Protein AF-A0A3S1QEU7-F1 (afdb_monomer)

Solvent-accessible surface area (backbone atoms only — not comparable to full-atom values): 8377 Å² total; per-residue (Å²): 136,81,83,83,72,54,70,70,58,54,50,52,51,48,52,54,50,49,54,54,52,62,74,67,51,87,71,79,76,73,81,62,47,95,80,63,84,65,58,86,80,62,69,66,78,58,85,74,58,100,56,30,71,58,50,49,53,40,50,53,51,44,53,53,39,52,55,50,46,58,52,30,54,55,47,24,75,80,38,66,81,37,46,61,57,35,51,56,49,51,52,53,38,50,53,38,60,70,72,40,88,47,75,68,58,53,55,53,47,54,54,24,74,76,28,67,70,51,34,57,51,49,53,54,48,50,53,52,48,52,52,53,50,53,52,49,53,53,65,75,74,106

Nearest PDB structures (foldseek):
  7d0i-assembly1_B  TM=7.596E-01  e=5.873E+00  Schizosaccharomyces pombe 972h-

Structure (mmCIF, N/CA/C/O backbone):
data_AF-A0A3S1QEU7-F1
#
_entry.id   AF-A0A3S1QEU7-F1
#
loop_
_atom_site.group_PDB
_atom_site.id
_atom_site.type_symbol
_atom_site.label_atom_id
_atom_site.label_alt_id
_atom_site.label_comp_id
_atom_site.label_asym_id
_atom_site.label_entity_id
_atom_site.label_seq_id
_atom_site.pdbx_PDB_ins_code
_atom_site.Cartn_x
_atom_site.Cartn_y
_atom_site.Cartn_z
_atom_site.occupancy
_atom_site.B_iso_or_equiv
_atom_site.auth_seq_id
_atom_site.auth_comp_id
_atom_site.auth_asym_id
_atom_site.auth_atom_id
_atom_site.pdbx_PDB_model_num
ATOM 1 N N . MET A 1 1 ? -26.121 -38.940 -27.593 1.00 45.44 1 MET A N 1
ATOM 2 C CA . MET A 1 1 ? -25.384 -37.784 -28.146 1.00 45.44 1 MET A CA 1
ATOM 3 C C . MET A 1 1 ? -24.811 -37.045 -26.955 1.00 45.44 1 MET A C 1
ATOM 5 O O . MET A 1 1 ? -25.545 -36.308 -26.312 1.00 45.44 1 MET A O 1
ATOM 9 N N . ASP A 1 2 ? -23.558 -37.316 -26.600 1.00 53.50 2 ASP A N 1
ATOM 10 C CA . ASP A 1 2 ? -22.959 -36.713 -25.407 1.00 53.50 2 ASP A CA 1
ATOM 11 C C . ASP A 1 2 ? -22.500 -35.288 -25.736 1.00 53.50 2 ASP A C 1
ATOM 13 O O . ASP A 1 2 ? -21.850 -35.079 -26.767 1.00 53.50 2 ASP A O 1
ATOM 17 N N . PRO A 1 3 ? -22.838 -34.280 -24.915 1.00 58.34 3 PRO A N 1
ATOM 18 C CA . PRO A 1 3 ? -22.441 -32.909 -25.185 1.00 58.34 3 PRO A CA 1
ATOM 19 C C . PRO A 1 3 ? -20.921 -32.780 -25.038 1.00 58.34 3 PRO A C 1
ATOM 21 O O . PRO A 1 3 ? -20.366 -32.805 -23.937 1.00 58.34 3 PRO A O 1
ATOM 24 N N . VAL A 1 4 ? -20.224 -32.619 -26.165 1.00 63.06 4 VAL A N 1
ATOM 25 C CA . VAL A 1 4 ? -18.791 -32.302 -26.197 1.00 63.06 4 VAL A CA 1
ATOM 26 C C . VAL A 1 4 ? -18.603 -30.881 -25.659 1.00 63.06 4 VAL A C 1
ATOM 28 O O . VAL A 1 4 ? -18.641 -29.896 -26.393 1.00 63.06 4 VAL A O 1
ATOM 31 N N . MET A 1 5 ? -18.441 -30.754 -24.340 1.00 57.22 5 MET A N 1
ATOM 32 C CA . MET A 1 5 ? -18.097 -29.482 -23.704 1.00 57.22 5 MET A CA 1
ATOM 33 C C . MET A 1 5 ? -16.756 -28.967 -24.242 1.00 57.22 5 MET A C 1
ATOM 35 O O . MET A 1 5 ? -15.770 -29.706 -24.292 1.00 57.22 5 MET A O 1
ATOM 39 N N . LYS A 1 6 ? -16.719 -27.681 -24.613 1.00 69.38 6 LYS A N 1
ATOM 40 C CA . LYS A 1 6 ? -15.529 -27.006 -25.150 1.00 69.38 6 LYS A CA 1
ATOM 41 C C . LYS A 1 6 ? -14.363 -27.100 -24.144 1.00 69.38 6 LYS A C 1
ATOM 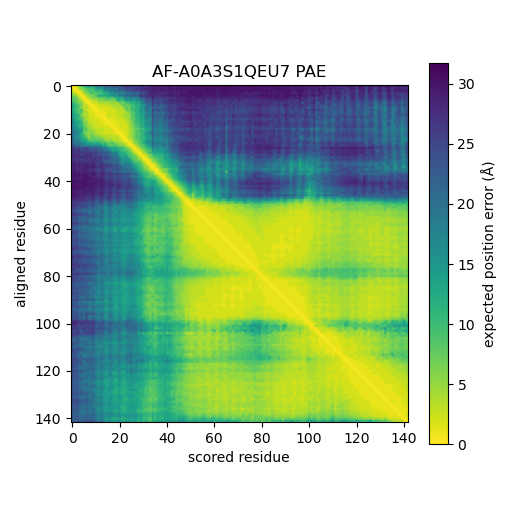43 O O . LYS A 1 6 ? -14.590 -26.904 -22.949 1.00 69.38 6 LYS A O 1
ATOM 48 N N . PRO A 1 7 ? -13.120 -27.362 -24.582 1.00 65.12 7 PRO A N 1
ATOM 49 C CA . PRO A 1 7 ? -11.979 -27.590 -23.687 1.00 65.12 7 PRO A CA 1
ATOM 50 C C . PRO A 1 7 ? -11.690 -26.414 -22.739 1.00 65.12 7 PRO A C 1
ATOM 52 O O . PRO A 1 7 ? -11.292 -26.637 -21.601 1.00 65.12 7 PRO A O 1
ATOM 55 N N . SER A 1 8 ? -11.989 -25.176 -23.146 1.00 64.12 8 SER A N 1
ATOM 56 C CA . SER A 1 8 ? -11.905 -23.985 -22.286 1.00 64.12 8 SER A CA 1
ATOM 57 C C . SER A 1 8 ? -12.893 -24.007 -21.114 1.00 64.12 8 SER A C 1
ATOM 59 O O . SER A 1 8 ? -12.561 -23.558 -20.021 1.00 64.12 8 SER A O 1
ATOM 61 N N . LEU A 1 9 ? -14.085 -24.575 -21.315 1.00 68.62 9 LEU A N 1
ATOM 62 C CA . LEU A 1 9 ? -15.104 -24.714 -20.277 1.00 68.62 9 LEU A CA 1
ATOM 63 C C . LEU A 1 9 ? -14.717 -25.799 -19.268 1.00 68.62 9 LEU A C 1
ATOM 65 O O . LEU A 1 9 ? -14.932 -25.624 -18.077 1.00 68.62 9 LEU A O 1
ATOM 69 N N . ARG A 1 10 ? -14.090 -26.887 -19.732 1.00 68.69 10 ARG A N 1
ATOM 70 C CA . ARG A 1 10 ? -13.545 -27.943 -18.863 1.00 68.69 10 ARG A CA 1
ATOM 71 C C . ARG A 1 10 ? -12.389 -27.431 -18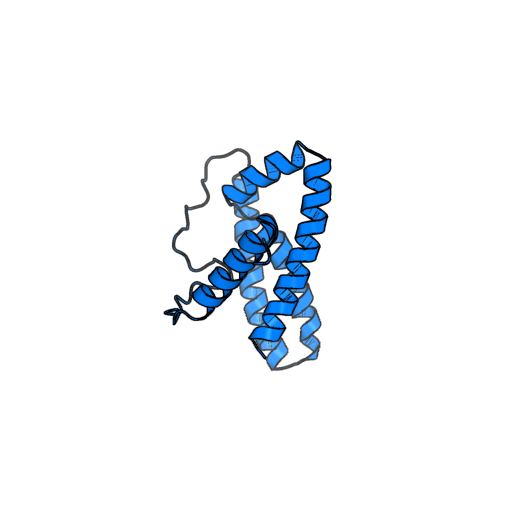.009 1.00 68.69 10 ARG A C 1
ATOM 73 O O . ARG A 1 10 ? -12.324 -27.753 -16.830 1.00 68.69 10 ARG A O 1
ATOM 80 N N . LEU A 1 11 ? -11.522 -26.602 -18.591 1.00 70.19 11 LEU A N 1
ATOM 81 C CA . LEU A 1 11 ? -10.423 -25.965 -17.870 1.00 70.19 11 LEU A CA 1
ATOM 82 C C . LEU A 1 11 ? -10.947 -24.995 -16.801 1.00 70.19 11 LEU A C 1
ATOM 84 O O . LEU A 1 11 ? -10.489 -25.032 -15.666 1.00 70.19 11 LEU A O 1
ATOM 88 N N . ALA A 1 12 ? -11.947 -24.177 -17.145 1.00 66.00 12 ALA A N 1
ATOM 89 C CA . ALA A 1 12 ? -12.581 -23.251 -16.208 1.00 66.00 12 ALA A CA 1
ATOM 90 C C . ALA A 1 12 ? -13.295 -23.981 -15.058 1.00 66.00 12 ALA A C 1
ATOM 92 O O . ALA A 1 12 ? -13.142 -23.594 -13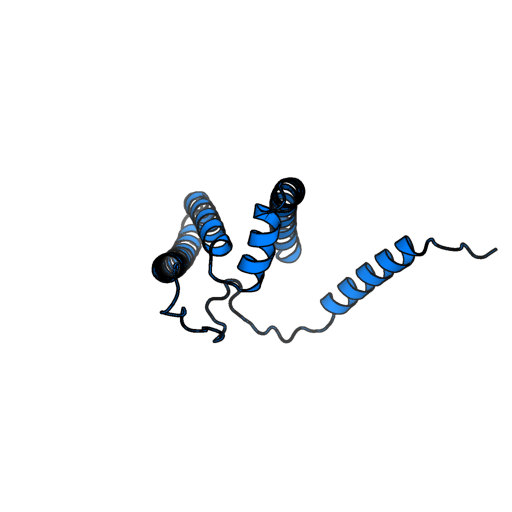.902 1.00 66.00 12 ALA A O 1
ATOM 93 N N . LEU A 1 13 ? -14.021 -25.064 -15.359 1.00 71.81 13 LEU A N 1
ATOM 94 C CA . LEU A 1 13 ? -14.678 -25.892 -14.344 1.00 71.81 13 LEU A CA 1
ATOM 95 C C . LEU A 1 13 ? -13.656 -26.612 -13.454 1.00 71.81 13 LEU A C 1
ATOM 97 O O . LEU A 1 13 ? -13.851 -26.706 -12.247 1.00 71.81 13 LEU A O 1
ATOM 101 N N . GLY A 1 14 ? -12.559 -27.090 -14.048 1.00 74.19 14 GLY A N 1
ATOM 102 C CA . GLY A 1 14 ? -11.459 -27.734 -13.333 1.00 74.19 14 GLY A CA 1
ATOM 103 C C . GLY A 1 14 ? -10.740 -26.777 -12.386 1.00 74.19 14 GLY A C 1
ATOM 104 O O . GLY A 1 14 ? -10.488 -27.142 -11.242 1.00 74.19 14 GLY A O 1
ATOM 105 N N . LEU A 1 15 ? -10.482 -25.537 -12.819 1.00 75.00 15 LEU A N 1
ATOM 106 C CA . LEU A 1 15 ? -9.950 -24.494 -11.943 1.00 75.00 15 LEU A CA 1
ATOM 107 C C . LEU A 1 15 ? -10.925 -24.178 -10.809 1.00 75.00 15 LEU A C 1
ATOM 109 O O . LEU A 1 15 ? -10.511 -24.191 -9.661 1.00 75.00 15 LEU A O 1
ATOM 113 N N . ALA A 1 16 ? -12.209 -23.961 -11.105 1.00 71.19 16 ALA A N 1
ATOM 114 C CA . ALA A 1 16 ? -13.210 -23.657 -10.083 1.00 71.19 16 ALA A CA 1
ATOM 115 C C . ALA A 1 16 ? -13.352 -24.780 -9.038 1.00 71.19 16 ALA A C 1
ATOM 117 O O . ALA A 1 16 ? -13.436 -24.503 -7.843 1.00 71.19 16 ALA A O 1
ATOM 118 N N . ALA A 1 17 ? -13.324 -26.043 -9.476 1.00 72.06 17 ALA A N 1
ATOM 119 C CA . ALA A 1 17 ? -13.351 -27.204 -8.592 1.00 72.06 17 ALA A CA 1
ATOM 120 C C . ALA A 1 17 ? -12.073 -27.316 -7.747 1.00 72.06 17 ALA A C 1
ATOM 122 O O . ALA A 1 17 ? -12.157 -27.608 -6.558 1.00 72.06 17 ALA A O 1
ATOM 123 N N . ALA A 1 18 ? -10.901 -27.039 -8.325 1.00 72.50 18 ALA A N 1
ATOM 124 C CA . ALA A 1 18 ? -9.645 -27.016 -7.582 1.00 72.50 18 ALA A CA 1
ATOM 125 C C . ALA A 1 18 ? -9.649 -25.921 -6.506 1.00 72.50 18 ALA A C 1
ATOM 127 O O . ALA A 1 18 ? -9.272 -26.193 -5.370 1.00 72.50 18 ALA A O 1
ATOM 128 N N . THR A 1 19 ? -10.143 -24.719 -6.822 1.00 68.62 19 THR A N 1
ATOM 129 C CA . THR A 1 19 ? -10.279 -23.631 -5.844 1.00 68.62 19 THR A CA 1
ATOM 130 C C . THR A 1 19 ? -11.216 -24.022 -4.703 1.00 68.62 19 THR A C 1
ATOM 132 O O . THR A 1 19 ? -10.866 -23.823 -3.546 1.00 68.62 19 THR A O 1
ATOM 135 N N . LEU A 1 20 ? -12.361 -24.641 -5.017 1.00 69.06 20 LEU A N 1
ATOM 136 C CA . LEU A 1 20 ? -13.334 -25.108 -4.025 1.00 69.06 20 LEU A CA 1
ATOM 137 C C . LEU A 1 20 ? -12.736 -26.178 -3.093 1.00 69.06 20 LEU A C 1
ATOM 139 O O . LEU A 1 20 ? -12.933 -26.138 -1.881 1.00 69.06 20 LEU A O 1
ATOM 143 N N . VAL A 1 21 ? -11.971 -27.125 -3.643 1.00 69.81 21 VAL A N 1
ATOM 144 C CA . VAL A 1 21 ? -11.304 -28.177 -2.859 1.00 69.81 21 VAL A CA 1
ATOM 145 C C . VAL A 1 21 ? -10.220 -27.589 -1.953 1.00 69.81 21 VAL A C 1
ATOM 147 O O . VAL A 1 21 ? -10.146 -27.959 -0.785 1.00 69.81 21 VAL A O 1
ATOM 150 N N . ILE A 1 22 ? -9.425 -26.639 -2.452 1.00 67.25 22 ILE A N 1
ATOM 151 C CA . ILE A 1 22 ? -8.379 -25.963 -1.669 1.00 67.25 22 ILE A CA 1
ATOM 152 C C . ILE A 1 22 ? -8.990 -25.181 -0.497 1.00 67.25 22 ILE A C 1
ATOM 154 O O . ILE A 1 22 ? -8.438 -25.212 0.596 1.00 67.25 22 ILE A O 1
ATOM 158 N N . THR A 1 23 ? -10.160 -24.557 -0.675 1.00 62.06 23 THR A N 1
ATOM 159 C CA . THR A 1 23 ? -10.853 -23.821 0.401 1.00 62.06 23 THR A CA 1
ATOM 160 C C . THR A 1 23 ? -11.503 -24.705 1.472 1.00 62.06 23 THR A C 1
ATOM 162 O O . THR A 1 23 ? -11.939 -24.187 2.496 1.00 62.06 23 THR A O 1
ATOM 165 N N . HIS A 1 24 ? -11.597 -26.022 1.250 1.00 57.34 24 HIS A N 1
ATOM 166 C CA . HIS A 1 24 ? -12.222 -26.973 2.179 1.00 57.34 24 HIS A CA 1
ATOM 167 C C . HIS A 1 24 ? -11.238 -27.957 2.823 1.00 57.34 24 HIS A C 1
ATOM 169 O O . HIS A 1 24 ? -11.653 -28.801 3.620 1.00 57.34 24 HIS A O 1
ATOM 175 N N . LEU A 1 25 ? -9.940 -27.855 2.522 1.00 59.72 25 LEU A N 1
ATOM 176 C CA . LEU A 1 25 ? -8.928 -28.498 3.353 1.00 59.72 25 LEU A CA 1
ATOM 177 C C . LEU A 1 25 ? -8.888 -27.746 4.694 1.00 59.72 25 LEU A C 1
ATOM 179 O O . LEU A 1 25 ? -8.849 -26.516 4.678 1.00 59.72 25 LEU A O 1
ATOM 183 N N . PRO A 1 26 ? -8.944 -28.432 5.852 1.00 51.84 26 PRO A N 1
ATOM 184 C CA . PRO A 1 26 ? -8.800 -27.778 7.145 1.00 51.84 26 PRO A CA 1
ATOM 185 C C . PRO A 1 26 ? -7.394 -27.183 7.219 1.00 51.84 26 PRO A C 1
ATOM 187 O O . PRO A 1 26 ? -6.415 -27.879 7.483 1.00 51.84 26 PRO A O 1
ATOM 190 N N . ASP A 1 27 ? -7.299 -25.895 6.911 1.00 52.00 27 ASP A N 1
ATOM 191 C CA . ASP A 1 27 ? -6.067 -25.135 6.978 1.00 52.00 27 ASP A CA 1
ATOM 192 C C . ASP A 1 27 ? -5.664 -25.074 8.456 1.00 52.00 27 ASP A C 1
ATOM 194 O O . ASP A 1 27 ? -6.374 -24.510 9.297 1.00 52.00 27 ASP A O 1
ATOM 198 N N . VAL A 1 28 ? -4.545 -25.713 8.807 1.00 50.47 28 VAL A N 1
ATOM 199 C CA . VAL A 1 28 ? -3.836 -25.393 10.046 1.00 50.47 28 VAL A CA 1
ATOM 200 C C . VAL A 1 28 ? -3.397 -23.959 9.849 1.00 50.47 28 VAL A C 1
ATOM 202 O O . VAL A 1 28 ? -2.345 -23.739 9.258 1.00 50.47 28 VAL A O 1
ATOM 205 N N . ALA A 1 29 ? -4.233 -23.017 10.287 1.00 47.62 29 ALA A N 1
ATOM 206 C CA . ALA A 1 29 ? -4.024 -21.590 10.156 1.00 47.62 29 ALA A CA 1
ATOM 207 C C . ALA A 1 29 ? -2.638 -21.237 10.702 1.00 47.62 29 ALA A C 1
ATOM 209 O O . ALA A 1 29 ? -2.450 -20.980 11.893 1.00 47.62 29 ALA A O 1
ATOM 210 N N . HIS A 1 30 ? -1.642 -21.254 9.821 1.00 50.84 30 HIS A N 1
ATOM 211 C CA . HIS A 1 30 ? -0.358 -20.651 10.075 1.00 50.84 30 HIS A CA 1
ATOM 212 C C . HIS A 1 30 ? -0.688 -19.173 10.078 1.00 50.84 30 HIS A C 1
ATOM 214 O O . HIS A 1 30 ? -0.866 -18.568 9.024 1.00 50.84 30 HIS A O 1
ATOM 220 N N . ALA A 1 31 ? -0.873 -18.617 11.275 1.00 42.75 31 ALA A N 1
ATOM 221 C CA . ALA A 1 31 ? -1.084 -17.198 11.501 1.00 42.75 31 ALA A CA 1
ATOM 222 C C . ALA A 1 31 ? 0.198 -16.434 11.131 1.00 42.75 31 ALA A C 1
ATOM 224 O O . ALA A 1 31 ? 0.859 -15.822 11.966 1.00 42.75 31 ALA A O 1
ATOM 225 N N . GLN A 1 32 ? 0.593 -16.498 9.862 1.00 51.81 32 GLN A N 1
ATOM 226 C CA . GLN A 1 32 ? 1.506 -15.546 9.278 1.00 51.81 32 GLN A CA 1
ATOM 227 C C . GLN A 1 32 ? 0.775 -14.214 9.293 1.00 51.81 32 GLN A C 1
ATOM 229 O O . GLN A 1 32 ? -0.380 -14.116 8.876 1.00 51.81 32 GLN A O 1
ATOM 234 N N . SER A 1 33 ? 1.441 -13.191 9.828 1.00 54.25 33 SER A N 1
ATOM 235 C CA . SER A 1 33 ? 0.907 -11.835 9.834 1.00 54.25 33 SER A CA 1
ATOM 236 C C . SER A 1 33 ? 0.393 -11.512 8.432 1.00 54.25 33 SER A C 1
ATOM 238 O O . SER A 1 33 ? 1.169 -11.537 7.477 1.00 54.25 33 SER A O 1
ATOM 240 N N . SER A 1 34 ? -0.905 -11.206 8.311 1.00 52.03 34 SER A N 1
ATOM 241 C CA . SER A 1 34 ? -1.568 -10.853 7.043 1.00 52.03 34 SER A CA 1
ATOM 242 C C . SER A 1 34 ? -0.877 -9.691 6.310 1.00 52.03 34 SER A C 1
ATOM 244 O O . SER A 1 34 ? -1.180 -9.420 5.152 1.00 52.03 34 SER A O 1
ATOM 246 N N . LEU A 1 35 ? 0.031 -8.994 6.999 1.00 55.41 35 LEU A N 1
ATOM 247 C CA . LEU A 1 35 ? 0.771 -7.819 6.556 1.00 55.41 35 LEU A CA 1
ATOM 248 C C . LEU A 1 35 ? 2.266 -8.115 6.299 1.00 55.41 35 LEU A C 1
ATOM 250 O O . LEU A 1 35 ? 3.041 -7.190 6.073 1.00 55.41 35 LEU A O 1
ATOM 254 N N . GLY A 1 36 ? 2.689 -9.387 6.331 1.00 53.62 36 GLY A N 1
ATOM 255 C CA . GLY A 1 36 ? 4.021 -9.837 5.891 1.00 53.62 36 GLY A CA 1
ATOM 256 C C . GLY A 1 36 ? 5.200 -9.483 6.810 1.00 53.62 36 GLY A C 1
ATOM 257 O O . GLY A 1 36 ? 6.335 -9.800 6.484 1.00 53.62 36 GLY A O 1
ATOM 258 N N . ILE A 1 37 ? 4.959 -8.860 7.969 1.00 52.56 37 ILE A N 1
ATOM 259 C CA . ILE A 1 37 ? 6.005 -8.386 8.907 1.00 52.56 37 ILE A CA 1
ATOM 260 C C . ILE A 1 37 ? 6.436 -9.457 9.944 1.00 52.56 37 ILE A C 1
ATOM 262 O O . ILE A 1 37 ? 7.274 -9.203 10.800 1.00 52.56 37 ILE A O 1
ATOM 266 N N . GLY A 1 38 ? 5.906 -10.684 9.865 1.00 44.81 38 GLY A N 1
ATOM 267 C CA . GLY A 1 38 ? 6.221 -11.782 10.802 1.00 44.81 38 GLY A CA 1
ATOM 268 C C . GLY A 1 38 ? 6.900 -13.006 10.183 1.00 44.81 38 GLY A C 1
ATOM 269 O O . GLY A 1 38 ? 7.210 -13.957 10.895 1.00 44.81 38 GLY A O 1
ATOM 270 N N . THR A 1 39 ? 7.115 -13.018 8.868 1.00 51.12 39 THR A N 1
ATOM 271 C CA . THR A 1 39 ? 7.907 -14.061 8.212 1.00 51.12 39 THR A CA 1
ATOM 272 C C . THR A 1 39 ? 9.374 -13.702 8.351 1.00 51.12 39 THR A C 1
ATOM 274 O O . THR A 1 39 ? 9.798 -12.667 7.843 1.00 51.12 39 THR A O 1
ATOM 277 N N . ASN A 1 40 ? 10.160 -14.562 8.996 1.00 44.81 40 ASN A N 1
ATOM 278 C CA . ASN A 1 40 ? 11.622 -14.455 9.077 1.00 44.81 40 ASN A CA 1
ATOM 279 C C . ASN A 1 40 ? 12.339 -14.563 7.712 1.00 44.81 40 ASN A C 1
ATOM 281 O O . ASN A 1 40 ? 13.559 -14.673 7.674 1.00 44.81 40 ASN A O 1
ATOM 285 N N . ASP A 1 41 ? 11.629 -14.406 6.593 1.00 46.75 41 ASP A N 1
ATOM 286 C CA . ASP A 1 41 ? 12.204 -14.135 5.272 1.00 46.75 41 ASP A CA 1
ATOM 287 C C . ASP A 1 41 ? 12.656 -12.669 5.154 1.00 46.75 41 ASP A C 1
ATOM 289 O O . ASP A 1 41 ? 12.696 -12.083 4.071 1.00 46.75 41 ASP A O 1
ATOM 293 N N . GLY A 1 42 ? 13.026 -12.065 6.287 1.00 49.09 42 GLY A N 1
ATOM 294 C CA . GLY A 1 42 ? 13.903 -10.916 6.343 1.00 49.09 42 GLY A CA 1
ATOM 295 C C . GLY A 1 42 ? 15.261 -11.311 5.780 1.00 49.09 42 GLY A C 1
ATOM 296 O O . GLY A 1 42 ? 16.246 -11.392 6.509 1.00 49.09 42 GLY A O 1
ATOM 297 N N . THR A 1 43 ? 15.347 -11.490 4.459 1.00 49.09 43 THR A N 1
ATOM 298 C CA . THR A 1 43 ? 16.527 -11.024 3.745 1.00 49.09 43 THR A CA 1
ATOM 299 C C . THR A 1 43 ? 16.697 -9.585 4.189 1.00 49.09 43 THR A C 1
ATOM 301 O O . THR A 1 43 ? 15.947 -8.707 3.753 1.00 49.09 43 THR A O 1
ATOM 304 N N . ALA A 1 44 ? 17.604 -9.379 5.147 1.00 54.12 44 ALA A N 1
ATOM 305 C CA . ALA A 1 44 ? 18.004 -8.063 5.593 1.00 54.12 44 ALA A CA 1
ATOM 306 C C . ALA A 1 44 ? 18.181 -7.212 4.331 1.00 54.12 44 ALA A C 1
ATOM 308 O O . ALA A 1 44 ? 18.793 -7.713 3.375 1.00 54.12 44 ALA A O 1
ATOM 309 N N . PRO A 1 45 ? 17.584 -6.006 4.268 1.00 57.59 45 PRO A N 1
ATOM 310 C CA . PRO A 1 45 ? 17.660 -5.175 3.080 1.00 57.59 45 PRO A CA 1
ATOM 311 C C . PRO A 1 45 ? 19.119 -5.124 2.660 1.00 57.59 45 PRO A C 1
ATOM 313 O O . PRO A 1 45 ? 19.980 -4.747 3.456 1.00 57.59 45 PRO A O 1
ATOM 316 N N . SER A 1 46 ? 19.395 -5.621 1.454 1.00 57.25 46 SER A N 1
ATOM 317 C CA . SER A 1 46 ? 20.746 -5.695 0.924 1.00 57.25 46 SER A CA 1
ATOM 318 C C . SER A 1 46 ? 21.316 -4.285 1.004 1.00 57.25 46 SER A C 1
ATOM 320 O O . SER A 1 46 ? 20.848 -3.378 0.317 1.00 57.25 46 SER A O 1
ATOM 322 N N . THR A 1 47 ? 22.277 -4.071 1.902 1.00 57.53 47 THR A N 1
ATOM 323 C CA . THR A 1 47 ? 22.889 -2.755 2.134 1.00 57.53 47 THR A CA 1
ATOM 324 C C . THR A 1 47 ? 23.726 -2.301 0.937 1.00 57.53 47 THR A C 1
ATOM 326 O O . THR A 1 47 ? 24.182 -1.162 0.890 1.00 57.53 47 THR A O 1
ATOM 329 N N . SER A 1 48 ? 23.891 -3.172 -0.061 1.00 67.12 48 SER A N 1
ATOM 330 C CA . SER A 1 48 ? 24.552 -2.921 -1.330 1.00 67.12 48 SER A CA 1
ATOM 331 C C . SER A 1 48 ? 23.541 -2.888 -2.487 1.00 67.12 48 SER A C 1
ATOM 333 O O . SER A 1 48 ? 22.844 -3.859 -2.774 1.00 67.12 48 SER A O 1
ATOM 335 N N . GLY A 1 49 ? 23.460 -1.744 -3.172 1.00 77.12 49 GLY A N 1
ATOM 336 C CA . GLY A 1 49 ? 22.636 -1.559 -4.370 1.00 77.12 49 GLY A CA 1
ATOM 337 C C . GLY A 1 49 ? 22.320 -0.089 -4.647 1.00 77.12 49 GLY A C 1
ATOM 338 O O . GLY A 1 49 ? 22.205 0.709 -3.718 1.00 77.12 49 GLY A O 1
ATOM 339 N N . LEU A 1 50 ? 22.138 0.272 -5.923 1.00 82.25 50 LEU A N 1
ATOM 340 C CA . LEU A 1 50 ? 21.869 1.656 -6.356 1.00 82.25 50 LEU A CA 1
ATOM 341 C C . LEU A 1 50 ? 20.653 2.283 -5.645 1.00 82.25 50 LEU A C 1
ATOM 343 O O . LEU A 1 50 ? 20.652 3.472 -5.345 1.00 82.25 50 LEU A O 1
ATOM 347 N N . PHE A 1 51 ? 19.642 1.471 -5.322 1.00 84.75 51 PHE A N 1
ATOM 348 C CA . PHE A 1 51 ? 18.400 1.911 -4.679 1.00 84.75 51 PHE A CA 1
ATOM 349 C C . PHE A 1 51 ? 18.284 1.503 -3.201 1.00 84.75 51 PHE A C 1
ATOM 351 O O . PHE A 1 51 ? 17.214 1.656 -2.614 1.00 84.75 51 PHE A O 1
ATOM 358 N N . ALA A 1 52 ? 19.361 1.007 -2.575 1.00 84.06 52 ALA A N 1
ATOM 359 C CA . ALA A 1 52 ? 19.320 0.455 -1.215 1.00 84.06 52 ALA A CA 1
ATOM 360 C C . ALA A 1 52 ? 18.761 1.452 -0.181 1.00 84.06 52 ALA A C 1
ATOM 362 O O . ALA A 1 52 ? 17.885 1.104 0.608 1.00 84.06 52 ALA A O 1
ATOM 363 N N . HIS A 1 53 ? 19.188 2.717 -0.241 1.00 86.75 53 HIS A N 1
ATOM 364 C CA . HIS A 1 53 ? 18.717 3.773 0.662 1.00 86.75 53 HIS A CA 1
ATOM 365 C C . HIS A 1 53 ? 17.213 4.055 0.524 1.00 86.75 53 HIS A C 1
ATOM 367 O O . HIS A 1 53 ? 16.520 4.236 1.524 1.00 86.75 53 HIS A O 1
ATOM 373 N N . ILE A 1 54 ? 16.693 4.059 -0.707 1.00 88.94 54 ILE A N 1
ATOM 374 C CA . ILE A 1 54 ? 15.269 4.304 -0.976 1.00 88.94 54 ILE A CA 1
ATOM 375 C C . ILE A 1 54 ? 14.434 3.116 -0.493 1.00 88.94 54 ILE A C 1
ATOM 377 O O . ILE A 1 54 ? 13.424 3.308 0.179 1.00 88.94 54 ILE A O 1
ATOM 381 N N . LEU A 1 55 ? 14.874 1.887 -0.776 1.00 86.06 55 LEU A N 1
ATOM 382 C CA . LEU A 1 55 ? 14.187 0.675 -0.323 1.00 86.06 55 LEU A CA 1
ATOM 383 C C . LEU A 1 55 ? 14.168 0.566 1.207 1.00 86.06 55 LEU A C 1
ATOM 385 O O . LEU A 1 55 ? 13.147 0.185 1.779 1.00 86.06 55 LEU A O 1
ATOM 389 N N . MET A 1 56 ? 15.258 0.961 1.871 1.00 86.12 56 MET A N 1
ATOM 390 C CA . MET A 1 56 ? 15.323 1.044 3.330 1.00 86.12 56 MET A CA 1
ATOM 391 C C . MET A 1 56 ? 14.340 2.082 3.880 1.00 86.12 56 MET A C 1
ATOM 393 O O . MET A 1 56 ? 13.600 1.797 4.818 1.00 86.12 56 MET A O 1
ATOM 397 N N . TRP A 1 57 ? 14.270 3.267 3.266 1.00 89.56 57 TRP A N 1
ATOM 398 C CA . TRP A 1 57 ? 13.303 4.295 3.650 1.00 89.56 57 TRP A CA 1
ATOM 399 C C . TRP A 1 57 ? 11.854 3.813 3.491 1.00 89.56 57 TRP A C 1
ATOM 401 O O . TRP A 1 57 ? 11.047 3.998 4.401 1.00 89.56 57 TRP A O 1
ATOM 411 N N . ILE A 1 58 ? 11.528 3.132 2.387 1.00 88.88 58 ILE A N 1
ATOM 412 C CA . ILE A 1 58 ? 10.200 2.531 2.175 1.00 88.88 58 ILE A CA 1
ATOM 413 C C . ILE A 1 58 ? 9.898 1.505 3.270 1.00 88.88 58 ILE A C 1
ATOM 415 O O . ILE A 1 58 ? 8.794 1.505 3.810 1.00 88.88 58 ILE A O 1
ATOM 419 N N . ASN A 1 59 ? 10.866 0.654 3.625 1.00 86.44 59 ASN A N 1
ATOM 420 C CA . ASN A 1 59 ? 10.681 -0.359 4.661 1.00 86.44 59 ASN A CA 1
ATOM 421 C C . ASN A 1 59 ? 10.399 0.264 6.037 1.00 86.44 59 ASN A C 1
ATOM 423 O O . ASN A 1 59 ? 9.439 -0.131 6.695 1.00 86.44 59 ASN A O 1
ATOM 427 N N . LEU A 1 60 ? 11.158 1.291 6.433 1.00 89.31 60 LEU A N 1
ATOM 428 C CA . LEU A 1 60 ? 10.910 2.026 7.678 1.00 89.31 60 LEU A CA 1
ATOM 429 C C . LEU A 1 60 ? 9.509 2.650 7.694 1.00 89.31 60 LEU A C 1
ATOM 431 O O . LEU A 1 60 ? 8.778 2.510 8.672 1.00 89.31 60 LEU A O 1
ATOM 435 N N . ARG A 1 61 ? 9.080 3.260 6.582 1.00 92.50 61 ARG A N 1
ATOM 436 C CA . ARG A 1 61 ? 7.724 3.814 6.471 1.00 92.50 61 ARG A CA 1
ATOM 437 C C . ARG A 1 61 ? 6.647 2.740 6.571 1.00 92.50 61 ARG A C 1
ATOM 439 O O . ARG A 1 61 ? 5.647 2.966 7.243 1.00 92.50 61 ARG A O 1
ATOM 446 N N . GLN A 1 62 ? 6.846 1.561 5.981 1.00 90.75 62 GLN A N 1
ATOM 447 C CA . GLN A 1 62 ? 5.905 0.447 6.146 1.00 90.75 62 GLN A CA 1
ATOM 448 C C . GLN A 1 62 ? 5.745 0.034 7.616 1.00 90.75 62 GLN A C 1
ATOM 450 O O . GLN A 1 62 ? 4.619 -0.212 8.048 1.00 90.75 62 GLN A O 1
ATOM 455 N N . GLN A 1 63 ? 6.836 -0.003 8.389 1.00 89.62 63 GLN A N 1
ATOM 456 C CA . GLN A 1 63 ? 6.791 -0.319 9.823 1.00 89.62 63 GLN A CA 1
ATOM 457 C C . GLN A 1 63 ? 6.036 0.758 10.621 1.00 89.62 63 GLN A C 1
ATOM 459 O O . GLN A 1 63 ? 5.179 0.436 11.446 1.00 89.62 63 GLN A O 1
ATOM 464 N N . GLU A 1 64 ? 6.292 2.038 10.338 1.00 92.19 64 GLU A N 1
ATOM 465 C CA . GLU A 1 64 ? 5.583 3.158 10.969 1.00 92.19 64 GLU A CA 1
ATOM 466 C C . GLU A 1 64 ? 4.077 3.131 10.668 1.00 92.19 64 GLU A C 1
ATOM 468 O O . GLU A 1 64 ? 3.249 3.272 11.576 1.00 92.19 64 GLU A O 1
ATOM 473 N N . PHE A 1 65 ? 3.702 2.909 9.403 1.00 92.88 65 PHE A N 1
ATOM 474 C CA . PHE A 1 65 ? 2.302 2.795 9.000 1.00 92.88 65 PHE A CA 1
ATOM 475 C C . PHE A 1 65 ? 1.623 1.603 9.669 1.00 92.88 65 PHE A C 1
ATOM 477 O O . PHE A 1 65 ? 0.507 1.751 10.157 1.00 92.88 65 PHE A O 1
ATOM 484 N N . TYR A 1 66 ? 2.294 0.452 9.757 1.00 90.75 66 TYR A N 1
ATOM 485 C CA . TYR A 1 66 ? 1.770 -0.725 10.451 1.00 90.75 66 TYR A CA 1
ATOM 486 C C . TYR A 1 66 ? 1.434 -0.426 11.917 1.00 90.75 66 TYR A C 1
ATOM 488 O O . TYR A 1 66 ? 0.324 -0.708 12.374 1.00 90.75 66 TYR A O 1
ATOM 496 N N . HIS A 1 67 ? 2.361 0.196 12.651 1.00 93.25 67 HIS A N 1
ATOM 497 C CA . HIS A 1 67 ? 2.109 0.584 14.039 1.00 93.25 67 HIS A CA 1
ATOM 498 C C . HIS A 1 67 ? 0.924 1.555 14.136 1.00 93.25 67 HIS A C 1
ATOM 500 O O . HIS A 1 67 ? 0.026 1.397 14.964 1.00 93.25 67 HIS A O 1
ATOM 506 N N . SER A 1 68 ? 0.882 2.531 13.233 1.00 95.56 68 SER A N 1
ATOM 507 C CA . SER A 1 68 ? -0.174 3.539 13.184 1.00 95.56 68 SER A CA 1
ATOM 508 C C . SER A 1 68 ? -1.544 2.920 12.859 1.00 95.56 68 SER A C 1
ATOM 510 O O . SER A 1 68 ? -2.554 3.341 13.419 1.00 95.56 68 SER A O 1
ATOM 512 N N . LEU A 1 69 ? -1.592 1.879 12.019 1.00 95.56 69 LEU A N 1
ATOM 513 C CA . LEU A 1 69 ? -2.803 1.117 11.709 1.00 95.56 69 LEU A CA 1
ATOM 514 C C . LEU A 1 69 ? -3.329 0.374 12.932 1.00 95.56 69 LEU A C 1
ATOM 516 O O . LEU A 1 69 ? -4.524 0.440 13.211 1.00 95.56 69 LEU A O 1
ATOM 520 N N . ALA A 1 70 ? -2.451 -0.280 13.696 1.00 94.00 70 ALA A N 1
ATOM 521 C CA . ALA A 1 70 ? -2.840 -0.953 14.933 1.00 94.00 70 ALA A CA 1
ATOM 522 C C . ALA A 1 70 ? -3.463 0.032 15.940 1.00 94.00 70 ALA A C 1
ATOM 524 O O . ALA A 1 70 ? -4.514 -0.248 16.524 1.00 94.00 70 ALA A O 1
ATOM 525 N N . VAL A 1 71 ? -2.864 1.221 16.080 1.00 95.50 71 VAL 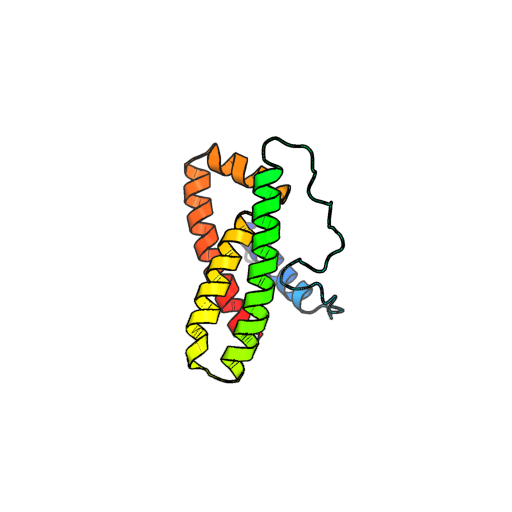A N 1
ATOM 526 C CA . VAL A 1 71 ? -3.400 2.302 16.920 1.00 95.50 71 VAL A CA 1
ATOM 527 C C . VAL A 1 71 ? -4.745 2.805 16.387 1.00 95.50 71 VAL A C 1
ATOM 529 O O . VAL A 1 71 ? -5.701 2.909 17.156 1.00 95.50 71 VAL A O 1
ATOM 532 N N . ALA A 1 72 ? -4.858 3.073 15.084 1.00 95.75 72 ALA A N 1
ATOM 533 C CA . ALA 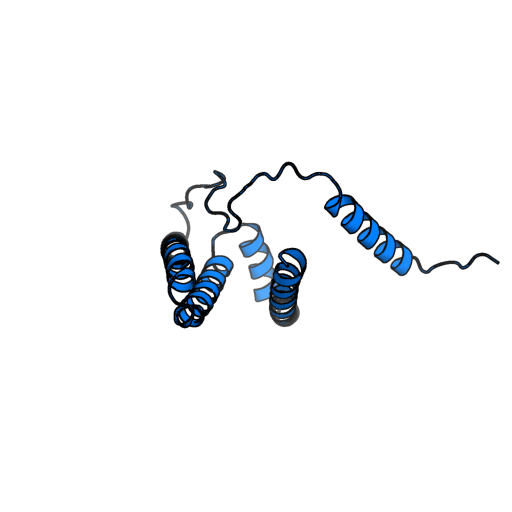A 1 72 ? -6.089 3.561 14.463 1.00 95.75 72 ALA A CA 1
ATOM 534 C C . ALA A 1 72 ? -7.241 2.546 14.564 1.00 95.75 72 ALA A C 1
ATOM 536 O O . ALA A 1 72 ? -8.375 2.942 14.824 1.00 95.75 72 ALA A O 1
ATOM 537 N N . MET A 1 73 ? -6.961 1.243 14.441 1.00 95.06 73 MET A N 1
ATOM 538 C CA . MET A 1 73 ? -7.956 0.184 14.642 1.00 95.06 73 MET A CA 1
ATOM 539 C C . MET A 1 73 ? -8.507 0.187 16.066 1.00 95.06 73 MET A C 1
ATOM 541 O O . MET A 1 73 ? -9.721 0.109 16.251 1.00 95.06 73 MET A O 1
ATOM 545 N N . LYS A 1 74 ? -7.634 0.291 17.079 1.00 95.12 74 LYS A N 1
ATOM 546 C CA . LYS A 1 74 ? -8.074 0.394 18.477 1.00 95.12 74 LYS A CA 1
ATOM 547 C C . LYS A 1 74 ? -8.906 1.657 18.689 1.00 95.12 74 LYS A C 1
ATOM 549 O O . LYS A 1 74 ? -9.986 1.592 19.263 1.00 95.12 74 LYS A O 1
ATOM 554 N N . ALA A 1 75 ? -8.432 2.783 18.168 1.00 94.69 75 ALA A N 1
ATOM 555 C CA . ALA A 1 75 ? -9.098 4.064 18.320 1.00 94.69 75 ALA A CA 1
ATOM 556 C C . ALA A 1 75 ? -10.489 4.079 17.658 1.00 94.69 75 ALA A C 1
ATOM 558 O O . ALA A 1 75 ? -11.418 4.634 18.231 1.00 94.69 75 ALA A O 1
ATOM 559 N N . MET A 1 76 ? -10.647 3.436 16.496 1.00 96.62 76 MET A N 1
ATOM 560 C CA . MET A 1 76 ? -11.938 3.270 15.817 1.00 96.62 76 MET A CA 1
ATOM 561 C C . MET A 1 76 ? -12.920 2.405 16.621 1.00 96.62 76 MET A C 1
ATOM 563 O O . MET A 1 76 ? -14.120 2.663 16.593 1.00 96.62 76 MET A O 1
ATOM 567 N N . ARG A 1 77 ? -12.435 1.384 17.345 1.00 93.81 77 ARG A N 1
ATOM 568 C CA . ARG A 1 77 ? -13.293 0.563 18.220 1.00 93.81 77 ARG A CA 1
ATOM 569 C C . ARG A 1 77 ? -13.871 1.364 19.389 1.00 93.81 77 ARG A C 1
ATOM 571 O O . ARG A 1 77 ? -14.966 1.049 19.837 1.00 93.81 77 ARG A O 1
ATOM 578 N N . GLU A 1 78 ? -13.135 2.359 19.878 1.00 94.69 78 GLU A N 1
ATOM 579 C CA . GLU A 1 78 ? -13.577 3.263 20.948 1.00 94.69 78 GLU A CA 1
ATOM 580 C C . GLU A 1 78 ? -14.444 4.413 20.405 1.00 94.69 78 GLU A C 1
ATOM 582 O O . GLU A 1 78 ? -15.400 4.829 21.053 1.00 94.69 78 GLU A O 1
ATOM 587 N N . ASP A 1 79 ? -14.121 4.915 19.212 1.00 93.75 79 ASP A N 1
ATOM 588 C CA . ASP A 1 79 ? -14.780 6.046 18.563 1.00 93.75 79 ASP A CA 1
ATOM 589 C C . ASP A 1 79 ? -14.885 5.815 17.048 1.00 93.75 79 ASP A C 1
ATOM 591 O O . ASP A 1 79 ? -13.911 5.952 16.298 1.00 93.75 79 ASP A O 1
ATOM 595 N N . GLY A 1 80 ? -16.099 5.505 16.587 1.00 91.69 80 GLY A N 1
ATOM 596 C CA . GLY A 1 80 ? -16.384 5.193 15.186 1.00 91.69 80 GLY A CA 1
ATOM 597 C C . GLY A 1 80 ? -16.070 6.328 14.203 1.00 91.69 80 GLY A C 1
ATOM 598 O O . GLY A 1 80 ? -15.860 6.057 13.021 1.00 91.69 80 GLY A O 1
ATOM 599 N N . SER A 1 81 ? -15.956 7.583 14.658 1.00 93.19 81 SER A N 1
ATOM 600 C CA . SER A 1 81 ? -15.570 8.706 13.789 1.00 93.19 81 SER A CA 1
ATOM 601 C C . SER A 1 81 ? -14.153 8.547 13.214 1.00 93.19 81 SER A C 1
ATOM 603 O O . SER A 1 81 ? -13.855 9.045 12.124 1.00 93.19 81 SER A O 1
ATOM 605 N N . LYS A 1 82 ? -13.291 7.768 13.886 1.00 94.62 82 LYS A N 1
ATOM 606 C CA . LYS A 1 82 ? -11.906 7.492 13.470 1.00 94.62 82 LYS A CA 1
ATOM 607 C C . LYS A 1 82 ? -11.791 6.467 12.340 1.00 94.62 82 LYS A C 1
ATOM 609 O O . LYS A 1 82 ? -10.685 6.201 11.871 1.00 94.62 82 LYS A O 1
ATOM 614 N N . LEU A 1 83 ? -12.907 5.929 11.850 1.00 95.12 83 LEU A N 1
ATOM 615 C CA . LEU A 1 83 ? -12.939 5.042 10.686 1.00 95.12 83 LEU A CA 1
ATOM 616 C C . LEU A 1 83 ? -12.278 5.682 9.454 1.00 95.12 83 LEU A C 1
ATOM 618 O O . LEU A 1 83 ? -11.505 5.025 8.762 1.00 95.12 83 LEU A O 1
ATOM 622 N N . TRP A 1 84 ? -12.488 6.979 9.220 1.00 95.25 84 TRP A N 1
ATOM 623 C CA . TRP A 1 84 ? -11.858 7.689 8.099 1.00 95.25 84 TRP A CA 1
ATOM 624 C C . TRP A 1 84 ? -10.337 7.767 8.214 1.00 95.25 84 TRP A C 1
ATOM 626 O O . TRP A 1 84 ? -9.636 7.622 7.211 1.00 95.25 84 TRP A O 1
ATOM 636 N N . LEU A 1 85 ? -9.822 7.936 9.436 1.00 95.44 85 LEU A N 1
ATOM 637 C CA . LEU A 1 85 ? -8.387 7.880 9.697 1.00 95.44 85 LEU A CA 1
ATOM 638 C C . LEU A 1 85 ? -7.847 6.488 9.361 1.00 95.44 85 LEU A C 1
ATOM 640 O O . LEU A 1 85 ? -6.850 6.383 8.654 1.00 95.44 85 LEU A O 1
ATOM 644 N N . LEU A 1 86 ? -8.525 5.429 9.816 1.00 95.56 86 LEU A N 1
ATOM 645 C CA . LEU A 1 86 ? -8.121 4.055 9.527 1.00 95.56 86 LEU A CA 1
ATOM 646 C C . LEU A 1 86 ? -8.133 3.761 8.019 1.00 95.56 86 LEU A C 1
ATOM 648 O O . LEU A 1 86 ? -7.180 3.166 7.520 1.00 95.56 86 LEU A O 1
ATOM 652 N N . ILE A 1 87 ? -9.154 4.214 7.284 1.00 94.50 87 ILE A N 1
ATOM 653 C CA . ILE A 1 87 ? -9.229 4.072 5.821 1.00 94.50 87 ILE A CA 1
ATOM 654 C C . ILE A 1 87 ? -8.054 4.782 5.147 1.00 94.50 87 ILE A C 1
ATOM 656 O O . ILE A 1 87 ? -7.330 4.160 4.368 1.00 94.50 87 ILE A O 1
ATOM 660 N N . GLY A 1 88 ? -7.836 6.065 5.454 1.00 95.62 88 GLY A N 1
ATOM 661 C CA . GLY A 1 88 ? -6.763 6.848 4.838 1.00 95.62 88 GLY A CA 1
ATOM 662 C C . GLY A 1 88 ? -5.383 6.253 5.115 1.00 95.62 88 GLY A C 1
ATOM 663 O O . GLY A 1 88 ? -4.552 6.135 4.214 1.00 95.62 88 GLY A O 1
ATOM 664 N N . LEU A 1 89 ? -5.166 5.795 6.345 1.00 96.06 89 LEU A N 1
ATOM 665 C CA . LEU A 1 89 ? -3.920 5.168 6.754 1.00 96.06 89 LEU A CA 1
ATOM 666 C C . LEU A 1 89 ? -3.718 3.788 6.101 1.00 96.06 89 LEU A C 1
ATOM 668 O O . LEU A 1 89 ? -2.598 3.448 5.725 1.00 96.06 89 LEU A O 1
ATOM 672 N N . SER A 1 90 ? -4.797 3.022 5.905 1.00 92.94 90 SER A N 1
ATOM 673 C CA . SER A 1 90 ? -4.763 1.718 5.220 1.00 92.94 90 SER A CA 1
ATOM 674 C C . SER A 1 90 ? -4.427 1.883 3.742 1.00 92.94 90 SER A C 1
ATOM 676 O O . SER A 1 90 ? -3.617 1.134 3.199 1.00 92.94 90 SER A O 1
ATOM 678 N N . PHE A 1 91 ? -4.989 2.909 3.100 1.00 93.31 91 PHE A N 1
ATOM 679 C CA . PHE A 1 91 ? -4.663 3.258 1.723 1.00 93.31 91 PHE A CA 1
ATOM 680 C C . PHE A 1 91 ? -3.196 3.687 1.576 1.00 93.31 91 PHE A C 1
ATOM 682 O O . PHE A 1 91 ? -2.493 3.180 0.701 1.00 93.31 91 PHE A O 1
ATOM 689 N N . ALA A 1 92 ? -2.710 4.562 2.466 1.00 93.81 92 ALA A N 1
ATOM 690 C CA . ALA A 1 92 ? -1.311 4.985 2.475 1.00 93.81 92 ALA A CA 1
ATOM 691 C C . ALA A 1 92 ? -0.364 3.789 2.660 1.00 93.81 92 ALA A C 1
ATOM 693 O O . ALA A 1 92 ? 0.563 3.617 1.868 1.00 93.81 92 ALA A O 1
ATOM 694 N N . TYR A 1 93 ? -0.638 2.910 3.629 1.00 93.06 93 TYR A N 1
ATOM 695 C CA . TYR A 1 93 ? 0.107 1.662 3.791 1.00 93.06 93 TYR A CA 1
ATOM 696 C C . TYR A 1 93 ? 0.102 0.820 2.507 1.00 93.06 93 TYR A C 1
ATOM 698 O O . TYR A 1 93 ? 1.157 0.340 2.100 1.00 93.06 93 TYR A O 1
ATOM 706 N N . GLY A 1 94 ? -1.041 0.698 1.822 1.00 89.50 94 GLY A N 1
ATOM 707 C CA . GLY A 1 94 ? -1.162 -0.019 0.549 1.00 89.50 94 GLY A CA 1
ATOM 708 C C . GLY A 1 94 ? -0.217 0.494 -0.546 1.00 89.50 94 GLY A C 1
ATOM 709 O O . GLY A 1 94 ? 0.403 -0.311 -1.243 1.00 89.50 94 GLY A O 1
ATOM 710 N N . ILE A 1 95 ? -0.025 1.815 -0.659 1.00 89.88 95 ILE A N 1
ATOM 711 C CA . ILE A 1 95 ? 0.941 2.419 -1.599 1.00 89.88 95 ILE A CA 1
ATOM 712 C C . ILE A 1 95 ? 2.370 1.987 -1.252 1.00 89.88 95 ILE A C 1
ATOM 714 O O . ILE A 1 95 ? 3.110 1.508 -2.114 1.00 89.88 95 ILE A O 1
ATOM 718 N N . PHE A 1 96 ? 2.761 2.120 0.017 1.00 89.38 96 PHE A N 1
ATOM 719 C CA . PHE A 1 96 ? 4.104 1.743 0.463 1.00 89.38 96 PHE A CA 1
ATOM 720 C C . PHE A 1 96 ? 4.343 0.237 0.348 1.00 89.38 96 PHE A C 1
ATOM 722 O O . PHE A 1 96 ? 5.435 -0.180 -0.030 1.00 89.38 96 PHE A O 1
ATOM 729 N N . HIS A 1 97 ? 3.326 -0.578 0.614 1.00 86.19 97 HIS A N 1
ATOM 730 C CA . HIS A 1 97 ? 3.357 -2.026 0.443 1.00 86.19 97 HIS A CA 1
ATOM 731 C C . HIS A 1 97 ? 3.523 -2.423 -1.035 1.00 86.19 97 HIS A C 1
ATOM 733 O O . HIS A 1 97 ? 4.256 -3.361 -1.367 1.00 86.19 97 HIS A O 1
ATOM 739 N N . ALA A 1 98 ? 2.893 -1.692 -1.958 1.00 85.38 98 ALA A N 1
ATOM 740 C CA . ALA A 1 98 ? 3.107 -1.875 -3.390 1.00 85.38 98 ALA A CA 1
ATOM 741 C C . ALA A 1 98 ? 4.543 -1.511 -3.810 1.00 85.38 98 ALA A C 1
ATOM 743 O O . ALA A 1 98 ? 5.128 -2.241 -4.608 1.00 85.38 98 ALA A O 1
ATOM 744 N N . ALA A 1 99 ? 5.120 -0.455 -3.224 1.00 85.31 99 ALA A N 1
ATOM 745 C CA . ALA A 1 99 ? 6.484 0.014 -3.490 1.00 85.31 99 ALA A CA 1
ATOM 746 C 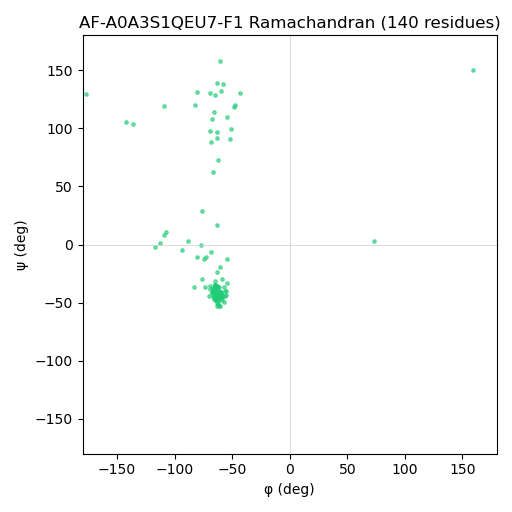C . ALA A 1 99 ? 7.597 -0.769 -2.757 1.00 85.31 99 ALA A C 1
ATOM 748 O O . ALA A 1 99 ? 8.778 -0.569 -3.037 1.00 85.31 99 ALA A O 1
ATOM 749 N N . GLY A 1 100 ? 7.240 -1.635 -1.802 1.00 80.81 100 GLY A N 1
ATOM 750 C CA . GLY A 1 100 ? 8.182 -2.414 -0.999 1.00 80.81 100 GLY A CA 1
ATOM 751 C C . GLY A 1 100 ? 9.074 -3.363 -1.806 1.00 80.81 100 GLY A C 1
ATOM 752 O O . GLY A 1 100 ? 8.712 -3.766 -2.915 1.00 80.81 100 GLY A O 1
ATOM 753 N N . PRO A 1 101 ? 10.228 -3.767 -1.244 1.00 74.12 101 PRO A N 1
ATOM 754 C CA . PRO A 1 101 ? 11.146 -4.678 -1.914 1.00 74.12 101 PRO A CA 1
ATOM 755 C C . PRO A 1 101 ? 10.497 -6.049 -2.158 1.00 74.12 101 PRO A C 1
ATOM 757 O O . PRO A 1 101 ? 9.801 -6.591 -1.303 1.00 74.12 101 PRO A O 1
ATOM 760 N N . GLY A 1 102 ? 10.747 -6.626 -3.333 1.00 76.94 102 GLY A N 1
ATOM 761 C CA . GLY A 1 102 ? 10.309 -7.976 -3.678 1.00 76.94 102 GLY A CA 1
ATOM 762 C C . GLY A 1 102 ? 10.805 -8.376 -5.061 1.00 76.94 102 GLY A C 1
ATOM 763 O O . GLY A 1 102 ? 10.610 -7.638 -6.028 1.00 76.94 102 GLY A O 1
ATOM 764 N N . HIS A 1 103 ? 11.430 -9.549 -5.176 1.00 74.44 103 HIS A N 1
ATOM 765 C CA . HIS A 1 103 ? 12.017 -10.003 -6.441 1.00 74.44 103 HIS A CA 1
ATOM 766 C C . HIS A 1 103 ? 10.961 -10.089 -7.558 1.00 74.44 103 HIS A C 1
ATOM 768 O O . HIS A 1 103 ? 11.150 -9.537 -8.640 1.00 74.44 103 HIS A O 1
ATOM 774 N N . GLY A 1 104 ? 9.788 -10.657 -7.255 1.00 75.88 104 GLY A N 1
ATOM 775 C CA . GLY A 1 104 ? 8.666 -10.720 -8.197 1.00 75.88 104 GLY A CA 1
ATOM 776 C C . GLY A 1 104 ? 8.112 -9.345 -8.593 1.00 75.88 104 GLY A C 1
ATOM 777 O O . GLY A 1 104 ? 7.779 -9.150 -9.759 1.00 75.88 104 GLY A O 1
ATOM 778 N N . LYS A 1 105 ? 8.081 -8.372 -7.662 1.00 84.00 105 LYS A N 1
ATOM 779 C CA . LYS A 1 105 ? 7.646 -6.986 -7.929 1.00 84.00 105 LYS A CA 1
ATOM 780 C C . LYS A 1 105 ? 8.613 -6.276 -8.875 1.00 84.00 105 LYS A C 1
ATOM 782 O O . LYS A 1 105 ? 8.157 -5.592 -9.784 1.00 84.00 105 LYS A O 1
ATOM 787 N N . ALA A 1 106 ? 9.922 -6.476 -8.720 1.00 82.81 106 ALA A N 1
ATOM 788 C CA . ALA A 1 106 ? 10.931 -5.905 -9.615 1.00 82.81 106 ALA A CA 1
ATOM 789 C C . ALA A 1 106 ? 10.850 -6.500 -11.032 1.00 82.81 106 ALA A C 1
ATOM 791 O O . ALA A 1 106 ? 10.836 -5.764 -12.017 1.00 82.81 106 ALA A O 1
ATOM 792 N N . VAL A 1 107 ? 10.719 -7.825 -11.139 1.00 84.38 107 VAL A N 1
ATOM 793 C CA . VAL A 1 107 ? 10.631 -8.519 -12.433 1.00 84.38 107 VAL A CA 1
ATOM 794 C C . VAL A 1 107 ? 9.375 -8.086 -13.197 1.00 84.38 107 VAL A C 1
ATOM 796 O O . VAL A 1 107 ? 9.485 -7.612 -14.327 1.00 84.38 107 VAL A O 1
ATOM 799 N N . ILE A 1 108 ? 8.185 -8.158 -12.588 1.00 85.12 108 ILE A N 1
ATOM 800 C CA . ILE A 1 108 ? 6.940 -7.801 -13.289 1.00 85.12 108 ILE A CA 1
ATOM 801 C C . ILE A 1 108 ? 6.839 -6.301 -13.584 1.00 85.12 108 ILE A C 1
ATOM 803 O O . ILE A 1 108 ? 6.386 -5.922 -14.663 1.00 85.12 108 ILE A O 1
ATOM 807 N N . SER A 1 109 ? 7.293 -5.438 -12.668 1.00 85.62 109 SER A N 1
ATOM 808 C CA . SER A 1 109 ? 7.255 -3.989 -12.892 1.00 85.62 109 SER A CA 1
ATOM 809 C C . SER A 1 109 ? 8.196 -3.567 -14.014 1.00 85.62 109 SER A C 1
ATOM 811 O O . SER A 1 109 ? 7.802 -2.739 -14.827 1.00 85.62 109 SER A O 1
ATOM 813 N N . SER A 1 110 ? 9.382 -4.176 -14.135 1.00 86.12 110 SER A N 1
ATOM 814 C CA . SER A 1 110 ? 10.289 -3.905 -15.258 1.00 86.12 110 SER A CA 1
ATOM 815 C C . SER A 1 110 ? 9.664 -4.279 -16.607 1.00 86.12 110 SER A C 1
ATOM 817 O O . SER A 1 110 ? 9.711 -3.484 -17.546 1.00 86.12 110 SER A O 1
ATOM 819 N N . TYR A 1 111 ? 8.983 -5.430 -16.682 1.00 89.88 111 TYR A N 1
ATOM 820 C CA . TYR A 1 111 ? 8.224 -5.835 -17.866 1.00 89.88 111 TYR A CA 1
ATOM 821 C C . TYR A 1 111 ? 7.096 -4.846 -18.197 1.00 89.88 111 TYR A C 1
ATOM 823 O O . TYR A 1 111 ? 6.937 -4.454 -19.352 1.00 89.88 111 TYR A O 1
ATOM 831 N N . MET A 1 112 ? 6.327 -4.414 -17.193 1.0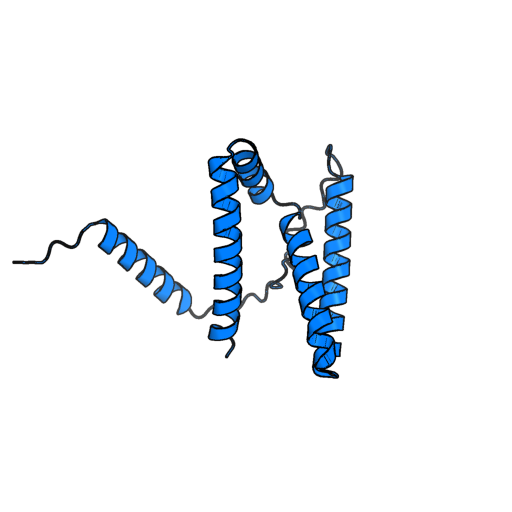0 89.62 112 MET A N 1
ATOM 832 C CA . MET A 1 112 ? 5.238 -3.452 -17.383 1.00 89.62 112 MET A CA 1
ATOM 833 C C . MET A 1 112 ? 5.752 -2.080 -17.828 1.00 89.62 112 MET A C 1
ATOM 835 O O . MET A 1 112 ? 5.186 -1.495 -18.742 1.00 89.62 112 MET A O 1
ATOM 839 N N . VAL A 1 113 ? 6.832 -1.571 -17.232 1.00 89.75 113 VAL A N 1
ATOM 840 C CA . VAL A 1 113 ? 7.426 -0.276 -17.608 1.00 89.75 113 VAL A CA 1
ATOM 841 C C . VAL A 1 113 ? 7.951 -0.302 -19.045 1.00 89.75 113 VAL A C 1
ATOM 843 O O . VAL A 1 113 ? 7.808 0.682 -19.764 1.00 89.75 113 VAL A O 1
ATOM 846 N N . ALA A 1 114 ? 8.499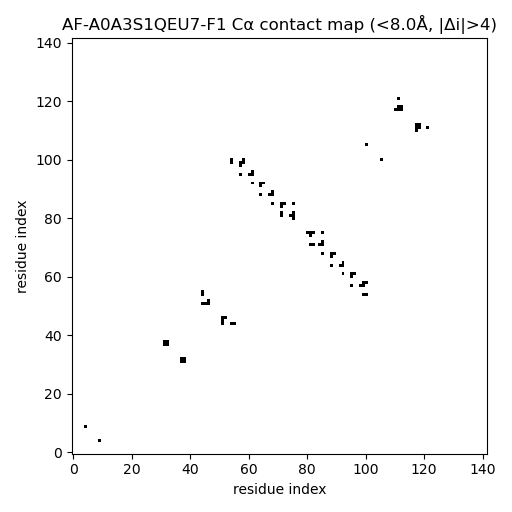 -1.433 -19.494 1.00 92.44 114 ALA A N 1
ATOM 847 C CA . ALA A 1 114 ? 8.977 -1.598 -20.864 1.00 92.44 114 ALA A CA 1
ATOM 848 C C . ALA A 1 114 ? 7.851 -1.761 -21.908 1.00 92.44 114 ALA A C 1
ATOM 850 O O . ALA A 1 114 ? 8.120 -1.687 -23.106 1.00 92.44 114 ALA A O 1
ATOM 851 N N . ASN A 1 115 ? 6.600 -1.994 -21.491 1.00 93.56 115 ASN A N 1
ATOM 852 C CA . ASN A 1 115 ? 5.477 -2.252 -22.392 1.00 93.56 115 ASN A CA 1
ATOM 853 C C . ASN A 1 115 ? 4.220 -1.474 -21.972 1.00 93.56 115 ASN A C 1
ATOM 855 O O . ASN A 1 115 ? 3.484 -1.879 -21.075 1.00 93.56 115 ASN A O 1
ATOM 859 N N . GLU A 1 116 ? 3.912 -0.393 -22.692 1.00 90.88 116 GLU A N 1
ATOM 860 C CA . GLU A 1 116 ? 2.782 0.497 -22.387 1.00 90.88 116 GLU A CA 1
ATOM 861 C C . GLU A 1 116 ? 1.421 -0.227 -22.354 1.00 90.88 116 GLU A C 1
ATOM 863 O O . GLU A 1 116 ? 0.563 0.068 -21.516 1.00 90.88 116 GLU A O 1
ATOM 868 N N . VAL A 1 117 ? 1.216 -1.212 -23.236 1.00 92.25 117 VAL A N 1
ATOM 869 C CA . VAL A 1 117 ? -0.019 -2.010 -23.260 1.00 92.25 117 VAL A CA 1
ATOM 870 C C . VAL A 1 117 ? -0.111 -2.879 -22.006 1.00 92.25 117 VAL A C 1
ATOM 872 O O . VAL A 1 117 ? -1.183 -2.970 -21.400 1.00 92.25 117 VAL A O 1
ATOM 875 N N . ALA A 1 118 ? 1.001 -3.491 -21.590 1.00 91.00 118 ALA A N 1
ATOM 876 C CA . ALA A 1 118 ? 1.070 -4.256 -20.349 1.00 91.00 118 ALA A CA 1
ATOM 877 C C . ALA A 1 118 ? 0.861 -3.359 -19.121 1.00 91.00 118 ALA A C 1
ATOM 879 O O . ALA A 1 118 ? 0.125 -3.747 -18.216 1.00 91.00 118 ALA A O 1
ATOM 880 N N . LEU A 1 119 ? 1.419 -2.145 -19.114 1.00 92.56 119 LEU A N 1
ATOM 881 C CA . LEU A 1 119 ? 1.230 -1.171 -18.040 1.00 92.56 119 LEU A CA 1
ATOM 882 C C . LEU A 1 119 ? -0.242 -0.776 -17.879 1.00 92.56 119 LEU A C 1
ATOM 884 O O . LEU A 1 119 ? -0.796 -0.905 -16.789 1.00 92.56 119 LEU A O 1
ATOM 888 N N . LYS A 1 120 ? -0.903 -0.353 -18.966 1.00 93.12 120 LYS A N 1
ATOM 889 C CA . LYS A 1 120 ? -2.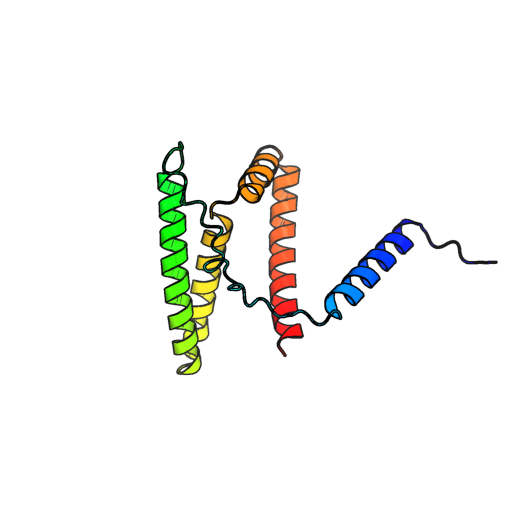320 0.056 -18.948 1.00 93.12 120 LYS A CA 1
ATOM 890 C C . LYS A 1 120 ? -3.234 -1.071 -18.462 1.00 93.12 120 LYS A C 1
ATOM 892 O O . LYS A 1 120 ? -4.095 -0.848 -17.611 1.00 93.12 120 LYS A O 1
ATOM 897 N N . ARG A 1 121 ? -3.021 -2.292 -18.964 1.00 92.38 121 ARG A N 1
ATOM 898 C CA . ARG A 1 121 ? -3.764 -3.484 -18.522 1.00 92.38 121 ARG A CA 1
ATOM 899 C C . ARG A 1 121 ? -3.475 -3.816 -17.063 1.00 92.38 121 ARG A C 1
ATOM 901 O O . ARG A 1 121 ? -4.409 -4.086 -16.320 1.00 92.38 121 ARG A O 1
ATOM 908 N N . GLY A 1 122 ? -2.213 -3.762 -16.647 1.00 90.56 122 GLY A N 1
ATOM 909 C CA . GLY A 1 122 ? -1.808 -4.050 -15.274 1.00 90.56 122 GLY A CA 1
ATOM 910 C C . GLY A 1 122 ? -2.405 -3.071 -14.264 1.00 90.56 122 GLY A C 1
ATOM 911 O O . GLY A 1 122 ? -2.867 -3.505 -13.213 1.00 90.56 122 GLY A O 1
ATOM 912 N N . ILE A 1 123 ? -2.488 -1.778 -14.595 1.00 91.88 123 ILE A N 1
ATOM 913 C CA . ILE A 1 123 ? -3.158 -0.775 -13.751 1.00 91.88 123 ILE A CA 1
ATOM 914 C C . ILE A 1 123 ? -4.642 -1.121 -13.600 1.00 91.88 123 ILE A C 1
ATOM 916 O O . ILE A 1 123 ? -5.134 -1.228 -12.478 1.00 91.88 123 ILE A O 1
ATOM 920 N N . MET A 1 124 ? -5.348 -1.353 -14.711 1.00 95.56 124 MET A N 1
ATOM 921 C CA . MET A 1 124 ? -6.777 -1.687 -14.684 1.00 95.56 124 MET A CA 1
ATOM 922 C C . MET A 1 124 ? -7.046 -2.974 -13.891 1.00 95.56 124 MET A C 1
ATOM 924 O O . MET A 1 124 ? -7.904 -2.988 -13.010 1.00 95.56 124 MET A O 1
ATOM 928 N N . LEU A 1 125 ? -6.252 -4.022 -14.128 1.00 92.88 125 LEU A N 1
ATOM 929 C CA . LEU A 1 125 ? -6.323 -5.277 -13.380 1.00 92.88 125 LEU A CA 1
ATOM 930 C C . LEU A 1 125 ? -6.022 -5.090 -11.889 1.00 92.88 125 LEU A C 1
ATOM 932 O O . LEU A 1 125 ? -6.672 -5.731 -11.073 1.00 92.88 125 LEU A O 1
ATOM 936 N N . SER A 1 126 ? -5.093 -4.206 -11.515 1.00 89.38 126 SER A N 1
ATOM 937 C CA . SER A 1 126 ? -4.777 -3.936 -10.105 1.00 89.38 126 SER A CA 1
ATOM 938 C C . SER A 1 126 ? -5.960 -3.305 -9.373 1.00 89.38 126 SER A C 1
ATOM 940 O O . SER A 1 126 ? -6.279 -3.724 -8.264 1.00 89.38 126 SER A O 1
ATOM 942 N N . PHE A 1 127 ? -6.662 -2.356 -10.002 1.00 93.19 127 PHE A N 1
ATOM 943 C CA . PHE A 1 127 ? -7.880 -1.778 -9.427 1.00 93.19 127 PHE A CA 1
ATOM 944 C C . PHE A 1 127 ? -8.994 -2.816 -9.288 1.00 93.19 127 PHE A C 1
ATOM 946 O O . PHE A 1 127 ? -9.594 -2.929 -8.220 1.00 93.19 127 PHE A O 1
ATOM 953 N N . VAL A 1 128 ? -9.243 -3.607 -10.337 1.00 95.44 128 VAL A N 1
ATOM 954 C CA . VAL A 1 128 ? -10.245 -4.684 -10.292 1.00 95.44 128 VAL A CA 1
ATOM 955 C C . VAL A 1 128 ? -9.898 -5.696 -9.199 1.00 95.44 128 VAL A C 1
ATOM 957 O O . VAL A 1 128 ? -10.759 -6.057 -8.404 1.00 95.44 128 VAL A O 1
ATOM 960 N N . SER A 1 129 ? -8.632 -6.108 -9.113 1.00 90.75 129 SER A N 1
ATOM 961 C CA . SER A 1 129 ? -8.152 -7.040 -8.094 1.00 90.75 129 SER A CA 1
ATOM 962 C C . SER A 1 129 ? -8.321 -6.479 -6.685 1.00 90.75 129 SER A C 1
ATOM 964 O O . SER A 1 129 ? -8.806 -7.196 -5.819 1.00 90.75 129 SER A O 1
ATOM 966 N N . ALA A 1 130 ? -7.962 -5.215 -6.441 1.00 89.31 130 ALA A N 1
ATOM 967 C CA . ALA A 1 130 ? -8.106 -4.590 -5.127 1.00 89.31 130 ALA A CA 1
ATOM 968 C C . ALA A 1 130 ? -9.580 -4.501 -4.689 1.00 89.31 130 ALA A C 1
ATOM 970 O O . ALA A 1 130 ? -9.899 -4.790 -3.536 1.00 89.31 130 ALA A O 1
ATOM 971 N N . LEU A 1 131 ? -10.490 -4.167 -5.614 1.00 91.06 131 LEU A N 1
ATOM 972 C CA . LEU A 1 131 ? -11.932 -4.139 -5.345 1.00 91.06 131 LEU A CA 1
ATOM 973 C C . LEU A 1 131 ? -12.484 -5.534 -5.036 1.00 91.06 131 LEU A C 1
ATOM 975 O O . LEU A 1 131 ? -13.188 -5.707 -4.042 1.00 91.06 131 LEU A O 1
ATOM 979 N N . LEU A 1 132 ? -12.146 -6.530 -5.860 1.00 92.56 132 LEU A N 1
ATOM 980 C CA . LEU A 1 132 ? -12.576 -7.913 -5.648 1.00 92.56 132 LEU A CA 1
ATOM 981 C C . LEU A 1 132 ? -12.018 -8.481 -4.343 1.00 92.56 132 LEU A C 1
ATOM 983 O O . LEU A 1 132 ? -12.744 -9.159 -3.619 1.00 92.56 132 LEU A O 1
ATOM 987 N N . GLN A 1 133 ? -10.762 -8.180 -4.015 1.00 87.38 133 GLN A N 1
ATOM 988 C CA . GLN A 1 133 ? -10.129 -8.609 -2.772 1.00 87.38 133 GLN A CA 1
ATOM 989 C C . GLN A 1 133 ? -10.825 -7.994 -1.553 1.00 87.38 133 GLN A C 1
ATOM 991 O O . GLN A 1 133 ? -11.157 -8.719 -0.618 1.00 87.38 133 GLN A O 1
ATOM 996 N N . GLY A 1 134 ? -11.102 -6.686 -1.581 1.00 86.38 134 GLY A N 1
ATOM 997 C CA . GLY A 1 134 ? -11.827 -6.004 -0.509 1.00 86.38 134 GLY A CA 1
ATOM 998 C C . GLY A 1 134 ? -13.247 -6.543 -0.322 1.00 86.38 134 GLY A C 1
ATOM 999 O O . GLY A 1 134 ? -13.645 -6.848 0.799 1.00 86.38 134 GLY A O 1
ATOM 1000 N N . LEU A 1 135 ? -13.992 -6.731 -1.416 1.00 90.69 135 LEU A N 1
ATOM 1001 C CA . LEU A 1 135 ? -15.344 -7.294 -1.370 1.00 90.69 135 LEU A CA 1
ATOM 1002 C C . LEU A 1 135 ? -15.343 -8.723 -0.816 1.00 90.69 135 LEU A C 1
ATOM 1004 O O . LEU A 1 135 ? -16.137 -9.042 0.065 1.00 90.69 135 LEU A O 1
ATOM 1008 N N . THR A 1 136 ? -14.433 -9.566 -1.305 1.00 89.81 136 THR A N 1
ATOM 1009 C CA . THR A 1 136 ? -14.306 -10.957 -0.850 1.00 89.81 136 THR A CA 1
ATOM 1010 C C . THR A 1 136 ? -13.981 -11.010 0.639 1.00 89.81 136 THR A C 1
ATOM 1012 O O . THR A 1 136 ? -14.584 -11.797 1.360 1.00 89.81 136 THR A O 1
ATOM 1015 N N . ALA A 1 137 ? -13.087 -10.141 1.122 1.00 86.31 137 ALA A N 1
ATOM 1016 C CA . ALA A 1 137 ? -12.753 -10.064 2.541 1.00 86.31 137 ALA A CA 1
ATOM 1017 C C . ALA A 1 137 ? -13.976 -9.729 3.411 1.00 86.31 137 ALA A C 1
ATOM 1019 O O . ALA A 1 137 ? -14.155 -10.348 4.454 1.00 86.31 137 ALA A O 1
ATOM 1020 N N . VAL A 1 138 ? -14.840 -8.804 2.976 1.00 85.44 138 VAL A N 1
ATOM 1021 C CA . VAL A 1 138 ? -16.086 -8.483 3.696 1.00 85.44 138 VAL A CA 1
ATOM 1022 C C . VAL A 1 138 ? -17.053 -9.666 3.689 1.00 85.44 138 VAL A C 1
ATOM 1024 O O . VAL A 1 138 ? -17.584 -10.007 4.737 1.00 85.44 138 VAL A O 1
ATOM 1027 N N . VAL A 1 139 ? -17.265 -10.304 2.533 1.00 92.44 139 VAL A N 1
ATOM 1028 C CA . VAL A 1 139 ? -18.217 -11.421 2.391 1.00 92.44 139 VAL A CA 1
ATOM 1029 C C . VAL A 1 139 ? -17.802 -12.642 3.210 1.00 92.44 139 VAL A C 1
ATOM 1031 O O . VAL A 1 139 ? -18.658 -13.289 3.793 1.00 92.44 139 VAL A O 1
ATOM 1034 N N . VAL A 1 140 ? -16.509 -12.968 3.246 1.00 86.44 140 VAL A N 1
ATOM 1035 C CA . VAL A 1 140 ? -15.998 -14.147 3.967 1.00 86.44 140 VAL A CA 1
ATOM 1036 C C . VAL A 1 140 ? -15.952 -13.929 5.482 1.00 86.44 140 VAL A C 1
ATOM 1038 O O . VAL A 1 140 ? -16.043 -14.893 6.234 1.00 86.44 140 VAL A O 1
ATOM 1041 N N . MET A 1 141 ? -15.770 -12.685 5.934 1.00 81.56 141 MET A N 1
ATOM 1042 C CA . MET A 1 141 ? -15.645 -12.348 7.360 1.00 81.56 141 MET A CA 1
ATOM 1043 C C . MET A 1 141 ? -16.976 -11.951 8.020 1.00 81.56 141 MET A C 1
ATOM 1045 O O . MET A 1 141 ? -16.987 -11.697 9.226 1.00 81.56 141 MET A O 1
ATOM 1049 N N . MET A 1 142 ? -18.061 -11.851 7.244 1.00 77.81 142 MET A N 1
ATOM 1050 C CA . MET A 1 142 ? -19.438 -11.733 7.743 1.00 77.81 142 MET A CA 1
ATOM 1051 C C . MET A 1 142 ? -19.992 -13.102 8.129 1.00 77.81 142 MET A C 1
ATOM 1053 O O . MET A 1 142 ? -20.671 -13.156 9.178 1.00 77.81 142 MET A O 1
#

Radius of gyration: 20.03 Å; Cα contacts (8 Å, |Δi|>4): 47; chains: 1; bounding box: 50×46×49 Å

Mean predicted aligned error: 12.3 Å

pLDDT: mean 79.35, std 16.03, range [42.75, 96.62]

Foldseek 3Di:
DDPPPDVVVVVVVVVVVVVVVVVPDPPPPPPCPPLNPRPPPCPPQPCDDPCSVVLVVLVVVLVVLVVVLVVLVVVCVVPVVSVVVNVVSVVVNVVSSLVHDDPVSVVQVVVLVVDVVSVVVVVVVVVVVVVVVVVVVVVVVD

Sequence (142 aa):
MDPVMKPSLRLALGLAAATLVITHLPDVAHAQSSLGIGTNDGTAPSTSGLFAHILMWINLRQQEFYHSLAVAMKAMREDGSKLWLLIGLSFAYGIFHAAGPGHGKAVISSYMVANEVALKRGIMLSFVSALLQGLTAVVVMM

Secondary structure (DSSP, 8-state):
------HHHHHHHHHHHHHHHHTTS--------TTSTTSS------S-STTHHHHHHHHHHHHHHHHHHHHHHHHHHH-GGGHHHHHHHHHHHHHHHHHS--HHHHHHHHHHHH-HHHHHHHHHHHHHHHHHHHHHHHHHH-